Protein AF-A0A6J6NMD0-F1 (afdb_monomer_lite)

Organism: NCBI:txid449393

pLDDT: mean 87.48, std 11.63, range [45.38, 97.44]

Radius of gyration: 13.89 Å; chains: 1; bounding box: 29×20×45 Å

Structure (mmCIF, N/CA/C/O backbone):
data_AF-A0A6J6NMD0-F1
#
_entry.id   AF-A0A6J6NMD0-F1
#
loop_
_atom_site.group_PDB
_atom_site.id
_atom_site.type_symbol
_atom_site.label_atom_id
_atom_site.label_alt_id
_atom_site.label_comp_id
_atom_site.label_asym_id
_atom_site.label_entity_id
_atom_site.label_seq_id
_atom_site.pdbx_PDB_ins_code
_atom_site.Cartn_x
_atom_site.Cartn_y
_atom_site.Cartn_z
_atom_site.occupancy
_atom_site.B_iso_or_equiv
_ato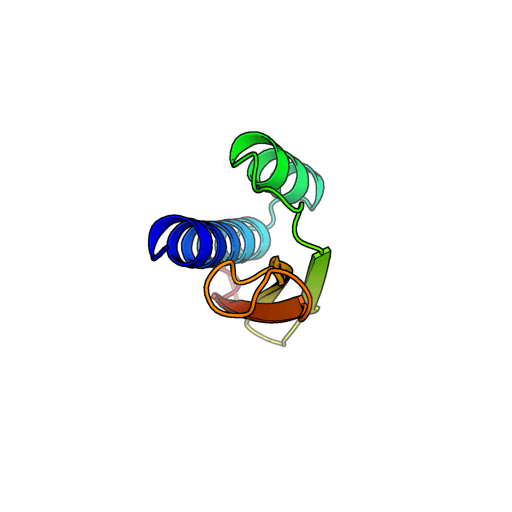m_site.auth_seq_id
_atom_site.auth_comp_id
_atom_site.auth_asym_id
_atom_site.auth_atom_id
_atom_site.pdbx_PDB_model_num
ATOM 1 N N . MET A 1 1 ? 15.298 -9.350 -10.893 1.00 45.38 1 MET A N 1
ATOM 2 C CA . MET A 1 1 ? 13.832 -9.292 -11.120 1.00 45.38 1 MET A CA 1
ATOM 3 C C . MET A 1 1 ? 12.980 -9.727 -9.926 1.00 45.38 1 MET A C 1
ATOM 5 O O . MET A 1 1 ? 11.818 -9.357 -9.907 1.00 45.38 1 MET A O 1
ATOM 9 N N . GLN A 1 2 ? 13.502 -10.435 -8.912 1.00 52.12 2 GLN A N 1
ATOM 10 C CA . GLN A 1 2 ? 12.711 -10.729 -7.702 1.00 52.12 2 GLN A CA 1
ATOM 11 C C . GLN A 1 2 ? 12.569 -9.539 -6.726 1.00 52.12 2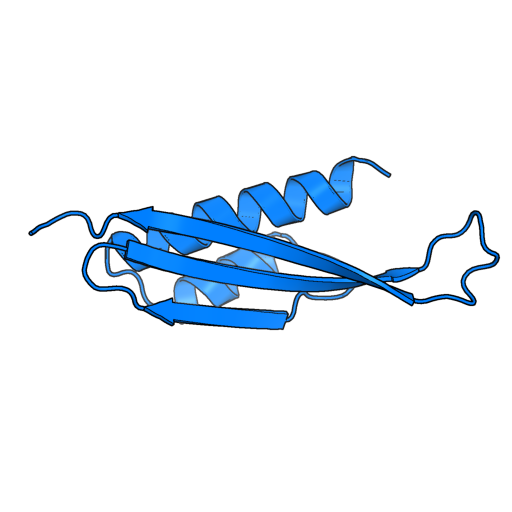 GLN A C 1
ATOM 13 O O . GLN A 1 2 ? 11.609 -9.509 -5.963 1.00 52.12 2 GLN A O 1
ATOM 18 N N . SER A 1 3 ? 13.451 -8.529 -6.783 1.00 63.25 3 SER A N 1
ATOM 19 C CA . SER A 1 3 ? 13.471 -7.424 -5.805 1.00 63.25 3 SER A CA 1
ATOM 20 C C . SER A 1 3 ? 12.223 -6.535 -5.834 1.00 63.25 3 SER A C 1
ATOM 22 O O . SER A 1 3 ? 11.680 -6.248 -4.776 1.00 63.25 3 SER A O 1
ATOM 24 N N . ASN A 1 4 ? 11.717 -6.141 -7.012 1.00 75.69 4 ASN A N 1
ATOM 25 C CA . ASN A 1 4 ? 10.566 -5.224 -7.085 1.00 75.69 4 ASN A CA 1
ATOM 26 C C . ASN A 1 4 ? 9.257 -5.879 -6.643 1.00 75.69 4 ASN A C 1
ATOM 28 O O . ASN A 1 4 ? 8.412 -5.217 -6.049 1.00 75.69 4 ASN A O 1
ATOM 32 N N . ARG A 1 5 ? 9.080 -7.181 -6.906 1.00 82.50 5 ARG A N 1
ATOM 33 C CA . ARG A 1 5 ? 7.897 -7.906 -6.431 1.00 82.50 5 ARG A CA 1
ATOM 34 C C . ARG A 1 5 ? 7.942 -8.093 -4.917 1.00 82.50 5 ARG A C 1
ATOM 36 O O . ARG A 1 5 ? 6.939 -7.850 -4.263 1.00 82.50 5 ARG A O 1
ATOM 43 N N . MET A 1 6 ? 9.098 -8.468 -4.368 1.00 87.50 6 MET A N 1
ATOM 44 C CA . MET A 1 6 ? 9.277 -8.567 -2.915 1.00 87.50 6 MET A CA 1
ATOM 45 C C . MET A 1 6 ? 9.050 -7.223 -2.223 1.00 87.50 6 MET A C 1
ATOM 47 O O . MET A 1 6 ? 8.328 -7.168 -1.236 1.00 87.50 6 MET A O 1
ATOM 51 N N . ALA A 1 7 ? 9.563 -6.131 -2.791 1.00 89.81 7 ALA A N 1
ATOM 52 C CA . ALA A 1 7 ? 9.341 -4.794 -2.255 1.00 89.81 7 ALA A CA 1
ATOM 53 C C . ALA A 1 7 ? 7.857 -4.382 -2.267 1.00 89.81 7 ALA A C 1
ATOM 55 O O . ALA A 1 7 ? 7.409 -3.741 -1.321 1.00 89.81 7 ALA A O 1
ATOM 56 N N . LEU A 1 8 ? 7.094 -4.781 -3.293 1.00 91.94 8 LEU A N 1
ATOM 57 C CA . LEU A 1 8 ? 5.645 -4.563 -3.353 1.00 91.94 8 LEU A CA 1
ATOM 58 C C . LEU A 1 8 ? 4.895 -5.385 -2.290 1.00 91.94 8 LEU A C 1
ATOM 60 O O . LEU A 1 8 ? 3.987 -4.865 -1.649 1.00 91.94 8 LEU A O 1
ATOM 64 N N . ILE A 1 9 ? 5.294 -6.646 -2.082 1.00 93.00 9 ILE A N 1
ATOM 65 C CA . ILE A 1 9 ? 4.740 -7.531 -1.042 1.00 93.00 9 ILE A CA 1
ATOM 66 C C . ILE A 1 9 ? 4.975 -6.948 0.348 1.00 93.00 9 ILE A C 1
ATOM 68 O O . ILE A 1 9 ? 4.047 -6.866 1.151 1.00 93.00 9 ILE A O 1
ATOM 72 N N . GLU A 1 10 ? 6.206 -6.527 0.627 1.00 93.94 10 GLU A N 1
ATOM 73 C CA . GLU A 1 10 ? 6.578 -5.930 1.907 1.00 93.94 10 GLU A CA 1
ATOM 74 C C . GLU A 1 10 ? 5.796 -4.643 2.167 1.00 93.94 10 GLU A C 1
ATOM 76 O O . 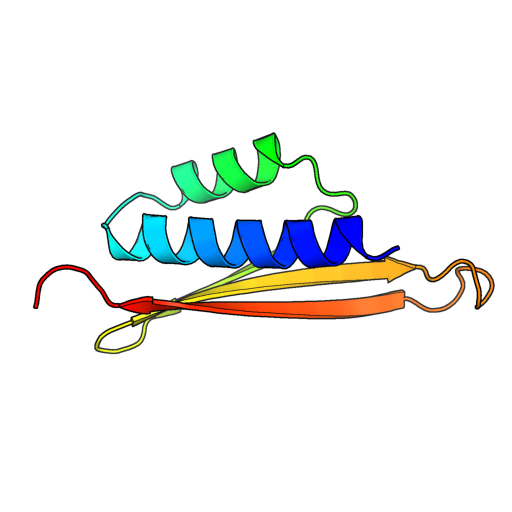GLU A 1 10 ? 5.193 -4.515 3.229 1.00 93.94 10 GLU A O 1
ATOM 81 N N . LEU A 1 11 ? 5.719 -3.752 1.173 1.00 95.38 11 LEU A N 1
ATOM 82 C CA . LEU A 1 11 ? 4.964 -2.503 1.266 1.00 95.38 11 LEU A CA 1
ATOM 83 C C . LEU A 1 11 ? 3.467 -2.753 1.499 1.00 95.38 11 LEU A C 1
ATOM 85 O O . LEU A 1 11 ? 2.861 -2.115 2.357 1.00 95.38 11 LEU A O 1
ATOM 89 N N . ALA A 1 12 ? 2.869 -3.709 0.781 1.00 95.88 12 ALA A N 1
ATOM 90 C CA . ALA A 1 12 ? 1.468 -4.072 0.976 1.00 95.88 12 ALA A CA 1
ATOM 91 C C . ALA A 1 12 ? 1.223 -4.615 2.395 1.00 95.88 12 ALA A C 1
ATOM 93 O O . ALA A 1 12 ? 0.244 -4.249 3.045 1.00 95.88 12 ALA A O 1
ATOM 94 N N . ALA A 1 13 ? 2.117 -5.470 2.899 1.00 95.94 13 ALA A N 1
ATOM 95 C CA . ALA A 1 13 ? 1.998 -6.050 4.233 1.00 95.94 13 ALA A CA 1
ATOM 96 C C . ALA A 1 13 ? 2.207 -5.011 5.344 1.00 95.94 13 ALA A C 1
ATOM 98 O O . ALA A 1 13 ? 1.505 -5.039 6.357 1.00 95.94 13 ALA A O 1
ATOM 99 N N . GLU A 1 14 ? 3.165 -4.105 5.174 1.00 96.19 14 GLU A N 1
ATOM 100 C CA . GLU A 1 14 ? 3.437 -3.015 6.107 1.00 96.19 14 GLU A CA 1
ATOM 101 C C . GLU A 1 14 ? 2.277 -2.019 6.153 1.00 96.19 14 GLU A C 1
ATOM 103 O O . GLU A 1 14 ? 1.730 -1.778 7.231 1.00 96.19 14 GLU A O 1
ATOM 108 N N . GLY A 1 15 ? 1.825 -1.547 4.988 1.00 96.38 15 GLY A N 1
ATOM 109 C CA . GLY A 1 15 ? 0.694 -0.633 4.868 1.00 96.38 15 GLY A CA 1
ATOM 110 C C . GLY A 1 15 ? -0.608 -1.225 5.411 1.00 96.38 15 GLY A C 1
ATOM 111 O O . GLY A 1 15 ? -1.310 -0.570 6.177 1.00 96.38 15 GLY A O 1
ATOM 112 N N . ALA A 1 16 ? -0.906 -2.498 5.117 1.00 96.44 16 ALA A N 1
ATOM 113 C CA . ALA A 1 16 ? -2.077 -3.171 5.684 1.00 96.44 16 ALA A CA 1
ATOM 114 C C . ALA A 1 16 ? -2.037 -3.195 7.221 1.00 96.44 16 ALA A C 1
ATOM 116 O O . ALA A 1 16 ? -3.050 -2.940 7.873 1.00 96.44 16 ALA A O 1
ATOM 117 N N . ARG A 1 17 ? -0.870 -3.478 7.818 1.00 95.25 17 ARG A N 1
ATOM 118 C CA . ARG A 1 17 ? -0.703 -3.4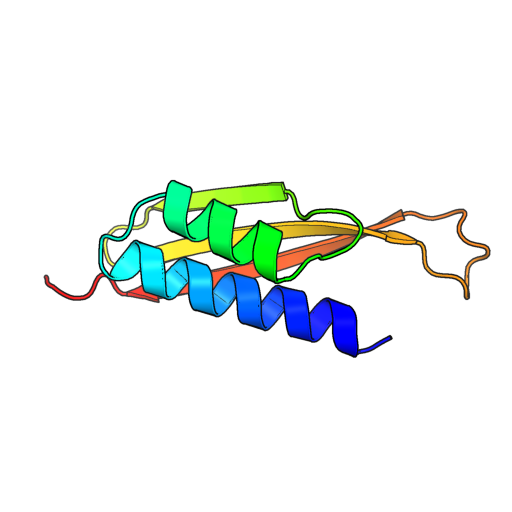93 9.281 1.00 95.25 17 ARG A CA 1
ATOM 119 C C . ARG A 1 17 ? -0.803 -2.098 9.888 1.00 95.25 17 ARG A C 1
ATOM 121 O O . ARG A 1 17 ? -1.425 -1.979 10.937 1.00 95.25 17 ARG A O 1
ATOM 128 N N . ALA A 1 18 ? -0.214 -1.083 9.258 1.00 95.31 18 ALA A N 1
ATOM 129 C CA . ALA A 1 18 ? -0.329 0.316 9.674 1.00 95.31 18 ALA A CA 1
ATOM 130 C C . ALA A 1 18 ? -1.799 0.742 9.762 1.00 95.31 18 ALA A C 1
ATOM 132 O O . ALA A 1 18 ? -2.286 1.125 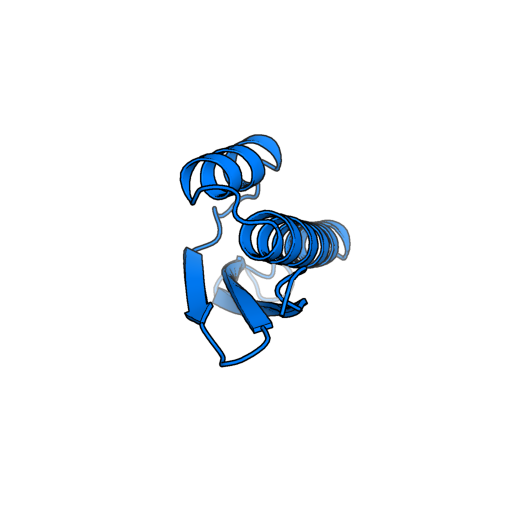10.826 1.00 95.31 18 ALA A O 1
ATOM 133 N N . LEU A 1 19 ? -2.549 0.529 8.682 1.00 95.00 19 LEU A N 1
ATOM 134 C CA . LEU A 1 19 ? -3.975 0.842 8.638 1.00 95.00 19 LEU A CA 1
ATOM 135 C C . LEU A 1 19 ? -4.777 0.037 9.667 1.00 95.00 19 LEU A C 1
ATOM 137 O O . LEU A 1 19 ? -5.656 0.572 10.336 1.00 95.00 19 LEU A O 1
ATOM 141 N N . ALA A 1 20 ? -4.455 -1.244 9.858 1.00 93.81 20 ALA A N 1
ATOM 142 C CA . ALA A 1 20 ? -5.115 -2.082 10.858 1.00 93.81 20 ALA A CA 1
ATOM 143 C C . ALA A 1 20 ? -4.816 -1.687 12.320 1.00 93.81 20 ALA A C 1
ATOM 145 O O . ALA A 1 20 ? -5.534 -2.136 13.219 1.00 93.81 20 ALA A O 1
ATOM 146 N N . ARG A 1 21 ? -3.789 -0.858 12.563 1.00 92.69 21 ARG A N 1
ATOM 147 C CA . ARG A 1 21 ? -3.515 -0.195 13.852 1.00 92.69 21 ARG A CA 1
ATOM 148 C C . ARG A 1 21 ? -4.222 1.159 13.997 1.00 92.69 21 ARG A C 1
ATOM 150 O O . ARG A 1 21 ? -4.140 1.755 15.066 1.00 92.69 21 ARG A O 1
ATOM 157 N N . GLY A 1 22 ? -4.921 1.626 12.962 1.00 92.19 22 GLY A N 1
ATOM 158 C CA . GLY A 1 22 ? -5.599 2.923 12.946 1.00 92.19 22 GLY A CA 1
ATOM 159 C C . GLY A 1 22 ? -4.730 4.085 12.458 1.00 92.19 22 GLY A C 1
ATOM 160 O O . GLY A 1 22 ? -5.087 5.234 12.701 1.00 92.19 22 GLY A O 1
ATOM 161 N N . GLU A 1 23 ? -3.601 3.812 11.797 1.00 94.12 23 GLU A N 1
ATOM 162 C CA . GLU A 1 23 ? -2.816 4.856 11.124 1.00 94.12 23 GLU A CA 1
ATOM 163 C C . GLU A 1 23 ? -3.575 5.415 9.907 1.00 94.12 23 GLU A C 1
ATOM 165 O O . GLU A 1 23 ? -4.470 4.761 9.363 1.00 94.12 23 GLU A O 1
ATOM 170 N N . THR A 1 24 ? -3.244 6.643 9.497 1.00 93.19 24 THR A N 1
ATOM 171 C CA . THR A 1 24 ? -3.938 7.342 8.406 1.00 93.19 24 THR A CA 1
ATOM 172 C C . THR A 1 24 ? -3.436 6.903 7.031 1.00 93.19 24 THR A C 1
ATOM 174 O O . THR A 1 24 ? -2.357 6.325 6.884 1.00 93.19 24 THR A O 1
ATOM 177 N N . GLU A 1 25 ? -4.211 7.214 5.992 1.00 93.00 25 GLU A N 1
ATOM 178 C CA . GLU A 1 25 ? -3.785 7.007 4.603 1.00 93.00 25 GLU A CA 1
ATOM 179 C C . GLU A 1 25 ? -2.532 7.829 4.250 1.00 93.00 25 GLU A C 1
ATOM 181 O O . GLU A 1 25 ? -1.727 7.380 3.443 1.00 93.00 25 GLU A O 1
ATOM 186 N N . GLU A 1 26 ? -2.287 8.959 4.921 1.00 95.25 26 GLU A N 1
ATOM 187 C CA . GLU A 1 26 ? -1.073 9.772 4.731 1.00 95.25 26 GLU A CA 1
ATOM 188 C C . GLU A 1 26 ? 0.198 9.001 5.130 1.00 95.25 26 GLU A C 1
ATOM 190 O O . GLU A 1 26 ? 1.252 9.138 4.501 1.00 95.25 26 GLU A O 1
ATOM 195 N N . VAL A 1 27 ? 0.109 8.141 6.152 1.00 94.94 27 VAL A N 1
ATOM 196 C CA . VAL A 1 27 ? 1.220 7.256 6.529 1.00 94.94 27 VAL A CA 1
ATOM 197 C C . VAL A 1 27 ? 1.467 6.223 5.435 1.00 94.94 27 VAL A C 1
ATOM 199 O O . VAL A 1 27 ? 2.615 5.979 5.067 1.00 94.94 27 VAL A O 1
ATOM 202 N N . LEU A 1 28 ? 0.403 5.659 4.856 1.00 94.88 28 LEU A N 1
ATOM 203 C CA . LEU A 1 28 ? 0.525 4.762 3.709 1.00 94.88 28 LEU A CA 1
ATOM 204 C C . LEU A 1 28 ? 1.165 5.469 2.502 1.00 94.88 28 LEU A C 1
ATOM 206 O O . LEU A 1 28 ? 2.043 4.895 1.859 1.00 94.88 28 LEU A O 1
ATOM 210 N N . GLU A 1 29 ? 0.767 6.704 2.199 1.00 94.25 29 GLU A N 1
ATOM 211 C CA . GLU A 1 29 ? 1.378 7.496 1.127 1.00 94.25 29 GLU A CA 1
ATOM 212 C C . GLU A 1 29 ? 2.872 7.727 1.371 1.00 94.25 29 GLU A C 1
ATOM 214 O O . GLU A 1 29 ? 3.675 7.552 0.453 1.00 94.25 29 GLU A O 1
ATOM 219 N N . THR A 1 30 ? 3.254 8.038 2.612 1.00 95.44 30 THR A N 1
ATOM 220 C CA . THR A 1 30 ? 4.661 8.202 3.009 1.00 95.44 30 THR A CA 1
ATOM 221 C C . THR A 1 30 ? 5.443 6.906 2.791 1.00 95.44 30 THR A C 1
ATOM 223 O O . THR A 1 30 ? 6.478 6.920 2.130 1.00 95.44 30 THR A O 1
ATOM 226 N N . LEU A 1 31 ? 4.904 5.759 3.224 1.00 94.19 31 LEU A N 1
ATOM 227 C CA . LEU A 1 31 ? 5.521 4.445 2.996 1.00 94.19 31 LEU A CA 1
ATOM 228 C C . LEU A 1 31 ? 5.718 4.142 1.500 1.00 94.19 31 LEU A C 1
ATOM 230 O O . LEU A 1 31 ? 6.744 3.588 1.097 1.00 94.19 31 LEU A O 1
ATOM 234 N N . ILE A 1 32 ? 4.747 4.505 0.656 1.00 92.81 32 ILE A N 1
ATOM 235 C CA . ILE A 1 32 ? 4.835 4.317 -0.799 1.00 92.81 32 ILE A CA 1
ATOM 236 C C . ILE A 1 32 ? 5.924 5.210 -1.402 1.00 92.81 32 ILE A C 1
ATOM 238 O O . ILE A 1 32 ? 6.681 4.749 -2.263 1.00 92.81 32 ILE A O 1
ATOM 242 N N . GLN A 1 33 ? 6.006 6.470 -0.967 1.00 92.75 33 GLN A N 1
ATOM 243 C CA . GLN A 1 33 ? 7.023 7.418 -1.424 1.00 92.75 33 GLN A CA 1
ATOM 244 C C . GLN A 1 33 ? 8.429 6.979 -0.997 1.00 92.75 33 GLN A C 1
ATOM 246 O O . GLN A 1 33 ? 9.323 6.917 -1.843 1.00 92.75 33 GLN A O 1
ATOM 251 N N . ASP A 1 34 ? 8.601 6.573 0.261 1.00 92.75 34 ASP A N 1
ATOM 252 C CA . ASP A 1 34 ? 9.877 6.115 0.821 1.00 92.75 34 ASP A CA 1
ATOM 253 C C . ASP A 1 34 ? 10.407 4.860 0.120 1.00 92.75 34 ASP A C 1
ATOM 255 O O . ASP A 1 34 ? 11.617 4.694 -0.062 1.00 92.75 34 ASP A O 1
ATOM 259 N N . ARG A 1 35 ? 9.513 3.968 -0.332 1.00 90.69 35 ARG A N 1
ATOM 260 C CA . ARG A 1 35 ? 9.914 2.769 -1.084 1.00 90.69 35 ARG A CA 1
ATOM 261 C C . ARG A 1 35 ? 10.436 3.095 -2.488 1.00 90.69 35 ARG A C 1
ATOM 263 O O . ARG A 1 35 ? 11.126 2.256 -3.067 1.00 90.69 35 ARG A O 1
ATOM 270 N N . ALA A 1 36 ? 10.100 4.269 -3.036 1.00 87.62 36 ALA A N 1
ATOM 271 C CA . ALA A 1 36 ? 10.517 4.756 -4.355 1.00 87.62 36 ALA A CA 1
ATOM 272 C C . ALA A 1 36 ? 10.314 3.734 -5.499 1.00 87.62 36 ALA A C 1
ATOM 274 O O . ALA A 1 36 ? 11.132 3.613 -6.418 1.00 87.62 36 ALA A O 1
ATOM 275 N N . LEU A 1 37 ? 9.220 2.964 -5.445 1.00 86.62 37 LEU A N 1
ATOM 276 C CA . LEU A 1 37 ? 8.907 1.964 -6.468 1.00 86.62 37 LEU A CA 1
ATOM 277 C C . LEU A 1 37 ? 8.606 2.638 -7.810 1.00 86.62 37 LEU A C 1
ATOM 279 O O . LEU A 1 37 ? 7.849 3.602 -7.884 1.00 86.62 37 LEU A O 1
ATOM 283 N N . THR A 1 38 ? 9.197 2.102 -8.880 1.00 84.75 38 THR A N 1
ATOM 284 C CA . THR A 1 38 ? 8.954 2.553 -10.254 1.00 84.75 38 THR A CA 1
ATOM 285 C C . THR A 1 38 ? 8.479 1.373 -11.111 1.00 84.75 38 THR A C 1
ATOM 287 O O . THR A 1 38 ? 9.224 0.395 -11.249 1.00 84.75 38 THR A O 1
ATOM 290 N N . PRO A 1 39 ? 7.281 1.451 -11.719 1.00 86.50 39 PRO A N 1
ATOM 291 C CA . PRO A 1 39 ? 6.306 2.541 -11.591 1.00 86.50 39 PRO A CA 1
ATOM 292 C C . PRO A 1 39 ? 5.686 2.610 -10.186 1.00 86.50 39 PRO A C 1
ATOM 294 O O . PRO A 1 39 ? 5.679 1.619 -9.457 1.00 86.50 39 PRO A O 1
ATOM 297 N N . GLN A 1 40 ? 5.165 3.785 -9.822 1.00 89.88 40 GLN A N 1
ATOM 298 C CA . GLN A 1 40 ? 4.489 3.962 -8.540 1.00 89.88 40 GLN A CA 1
ATOM 299 C C . GLN A 1 40 ? 3.219 3.092 -8.510 1.00 89.88 40 GLN A C 1
ATOM 301 O O . GLN A 1 40 ? 2.453 3.109 -9.481 1.00 89.88 40 GLN A O 1
ATOM 306 N N . PRO A 1 41 ? 3.001 2.297 -7.448 1.00 92.88 41 PRO A N 1
ATOM 307 C CA . PRO A 1 41 ? 1.859 1.401 -7.385 1.00 92.88 41 PRO A CA 1
ATOM 308 C C . PRO A 1 41 ? 0.560 2.173 -7.142 1.00 92.88 41 PRO A C 1
ATOM 310 O O . PRO A 1 41 ? 0.522 3.133 -6.376 1.00 92.88 41 PRO A O 1
ATOM 313 N N . GLN A 1 42 ? -0.524 1.710 -7.757 1.00 93.56 42 GLN A N 1
ATOM 314 C CA . GLN A 1 42 ? -1.876 2.157 -7.438 1.00 93.56 42 GLN A CA 1
ATOM 315 C C . GLN A 1 42 ? -2.366 1.444 -6.180 1.00 93.56 42 GLN A C 1
ATOM 317 O O . GLN A 1 42 ? -2.150 0.238 -6.029 1.00 93.56 42 GLN A O 1
ATOM 322 N N . THR A 1 43 ? -3.056 2.178 -5.313 1.00 94.88 43 THR A N 1
ATOM 323 C CA . THR A 1 43 ? -3.588 1.691 -4.041 1.00 94.88 43 THR A CA 1
ATOM 324 C C . THR A 1 43 ? -5.096 1.479 -4.117 1.00 94.88 43 THR A C 1
ATOM 326 O O . THR A 1 43 ? -5.831 2.246 -4.738 1.00 94.88 43 THR A O 1
ATOM 329 N N . LYS A 1 44 ? -5.580 0.436 -3.447 1.00 96.25 44 LYS A N 1
ATOM 330 C CA . LYS A 1 44 ? -7.000 0.254 -3.143 1.00 96.25 44 LYS A CA 1
ATOM 331 C C . LYS A 1 44 ? -7.138 -0.339 -1.748 1.00 96.25 44 LYS A C 1
ATOM 333 O O . LYS A 1 44 ? -6.495 -1.341 -1.433 1.00 96.25 44 LYS A O 1
ATOM 338 N N . LEU A 1 45 ? -7.996 0.270 -0.937 1.00 95.44 45 LEU A N 1
ATOM 339 C CA . LEU A 1 45 ? -8.328 -0.215 0.397 1.00 95.44 45 LEU A CA 1
ATOM 340 C C . LEU A 1 45 ? -9.626 -1.011 0.371 1.00 95.44 45 LEU A C 1
ATOM 342 O O . LEU A 1 45 ? -10.625 -0.601 -0.220 1.00 95.44 45 LEU A O 1
ATOM 346 N N . GLU A 1 46 ? -9.597 -2.168 1.018 1.00 95.75 46 GLU A N 1
ATOM 347 C CA . GLU A 1 46 ? -10.755 -3.030 1.206 1.00 95.75 46 GLU A CA 1
ATOM 348 C C . GLU A 1 46 ? -10.965 -3.234 2.705 1.00 95.75 46 GLU A C 1
ATOM 350 O O . GLU A 1 46 ? -10.148 -3.847 3.397 1.00 95.75 46 GLU A O 1
ATOM 355 N N . TYR A 1 47 ? -12.068 -2.691 3.213 1.00 92.38 47 TYR A N 1
ATOM 356 C CA . TYR A 1 47 ? -12.447 -2.817 4.612 1.00 92.38 47 TYR A CA 1
ATOM 357 C C . TYR A 1 47 ? -13.370 -4.018 4.780 1.00 92.38 47 TYR A C 1
ATOM 359 O O . TYR A 1 47 ? -14.494 -4.038 4.284 1.00 92.38 47 TYR A O 1
ATOM 367 N N . GLU A 1 48 ? -12.896 -5.012 5.518 1.00 91.69 48 GLU A N 1
ATOM 368 C CA . GLU A 1 48 ? -13.677 -6.173 5.925 1.00 91.69 48 GLU A CA 1
ATOM 369 C C . GLU A 1 48 ? -14.069 -6.031 7.405 1.00 91.69 48 GLU A C 1
ATOM 371 O O . GLU A 1 48 ? -13.610 -5.125 8.111 1.00 91.69 48 GLU A O 1
ATOM 376 N N . SER A 1 49 ? -14.932 -6.915 7.914 1.00 88.19 49 SER A N 1
ATOM 377 C CA . SER A 1 49 ? -15.431 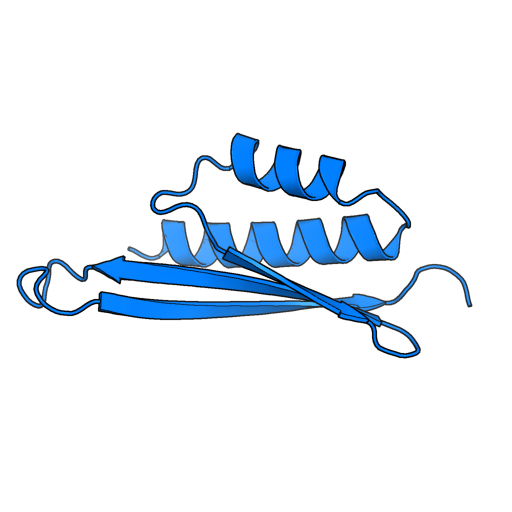-6.825 9.295 1.00 88.19 49 SER A CA 1
ATOM 378 C C . SER A 1 49 ? -14.291 -6.818 10.325 1.00 88.19 49 SER A C 1
ATOM 380 O O . SER A 1 49 ? -14.230 -5.916 11.161 1.00 88.19 49 SER A O 1
ATOM 382 N N . PHE A 1 50 ? -13.329 -7.739 10.200 1.00 90.31 50 PHE A N 1
ATOM 383 C CA . PHE A 1 50 ? -12.224 -7.924 11.158 1.00 90.31 50 PHE A CA 1
ATOM 384 C C . PHE A 1 50 ? -10.835 -7.642 10.573 1.00 90.31 50 PHE A C 1
ATOM 386 O O . PHE A 1 50 ? -9.827 -7.807 11.261 1.00 90.31 50 PHE A O 1
ATOM 393 N N . SER A 1 51 ? -10.770 -7.216 9.317 1.00 93.94 51 SER A N 1
ATOM 394 C CA . SER A 1 51 ? -9.534 -7.030 8.557 1.00 93.94 51 SER A CA 1
ATOM 395 C C . SER A 1 51 ? -9.580 -5.733 7.766 1.00 93.94 51 SER A C 1
ATOM 397 O O . SER A 1 51 ? -10.645 -5.251 7.382 1.00 93.94 51 SER A O 1
ATOM 399 N N . ILE A 1 52 ? -8.405 -5.173 7.520 1.00 94.94 52 ILE A N 1
ATOM 400 C CA . ILE A 1 52 ? -8.188 -4.181 6.473 1.00 94.94 52 ILE A CA 1
ATOM 401 C C . ILE A 1 52 ? -7.214 -4.811 5.491 1.00 94.94 52 ILE A C 1
ATOM 403 O O . ILE A 1 52 ? -6.179 -5.348 5.899 1.00 94.94 52 ILE A O 1
ATOM 407 N N . CYS A 1 53 ? -7.569 -4.785 4.214 1.00 96.81 53 CYS A N 1
ATOM 408 C CA . CYS A 1 53 ? -6.731 -5.282 3.142 1.00 96.81 53 CYS A CA 1
ATOM 409 C C . CYS A 1 53 ? -6.261 -4.117 2.277 1.00 96.81 53 CYS A C 1
ATOM 411 O O . CYS A 1 53 ? -7.061 -3.301 1.820 1.00 96.81 53 CYS A O 1
ATOM 413 N N . LEU A 1 54 ? -4.954 -4.065 2.048 1.00 97.44 54 LEU A N 1
ATOM 414 C CA . LEU A 1 54 ? -4.324 -3.157 1.107 1.00 97.44 54 LEU A CA 1
ATOM 415 C C . LEU A 1 54 ? -4.015 -3.930 -0.172 1.00 97.44 54 LEU A C 1
ATOM 417 O O . LEU A 1 54 ? -3.326 -4.955 -0.146 1.00 97.44 54 LEU A O 1
ATOM 421 N N . VAL A 1 55 ? -4.533 -3.426 -1.288 1.00 97.19 55 VAL A N 1
ATOM 422 C CA . VAL A 1 55 ? -4.215 -3.910 -2.628 1.00 97.19 55 VAL A CA 1
ATOM 423 C C . VAL A 1 55 ? -3.291 -2.900 -3.291 1.00 97.19 55 VAL A C 1
ATOM 425 O O . VAL A 1 55 ? -3.647 -1.731 -3.436 1.00 97.19 55 VAL A O 1
ATOM 428 N N . LEU A 1 56 ? -2.118 -3.365 -3.709 1.00 95.75 56 LEU A N 1
ATOM 429 C CA . LEU A 1 56 ? -1.184 -2.613 -4.534 1.00 95.75 56 LEU A CA 1
ATOM 430 C C . LEU A 1 56 ? -1.136 -3.221 -5.928 1.00 95.75 56 LEU A C 1
ATOM 432 O O . LEU A 1 56 ? -1.023 -4.439 -6.076 1.00 95.75 56 LEU A O 1
ATOM 436 N N . SER A 1 57 ? -1.188 -2.380 -6.956 1.00 93.81 57 SER A N 1
ATOM 437 C CA . SER A 1 57 ? -1.048 -2.834 -8.338 1.00 93.81 57 SER A CA 1
ATOM 438 C C . SER A 1 57 ? -0.053 -1.993 -9.124 1.00 93.81 57 SER A C 1
ATOM 440 O O . SER A 1 57 ? 0.027 -0.779 -8.956 1.00 93.81 57 SER A O 1
ATOM 442 N N . GLN A 1 58 ? 0.732 -2.645 -9.975 1.00 91.25 58 GLN A N 1
ATOM 443 C CA . GLN A 1 58 ? 1.702 -1.999 -10.854 1.00 91.25 58 GLN A CA 1
ATOM 444 C C . GLN A 1 58 ? 1.763 -2.734 -12.193 1.00 91.25 58 GLN A C 1
ATOM 446 O O . GLN A 1 58 ? 1.745 -3.962 -12.233 1.00 91.25 58 GLN A O 1
ATOM 451 N N . ASN A 1 59 ? 1.890 -1.990 -13.287 1.00 87.19 59 ASN A N 1
ATOM 452 C CA . ASN A 1 59 ? 2.144 -2.569 -14.602 1.00 87.19 59 ASN A CA 1
ATOM 453 C C . ASN A 1 59 ? 3.650 -2.571 -14.851 1.00 87.19 59 ASN A C 1
ATOM 455 O O . ASN A 1 59 ? 4.244 -1.515 -15.060 1.00 87.19 59 ASN A O 1
ATOM 459 N N . ILE A 1 60 ? 4.282 -3.744 -14.803 1.00 84.75 60 ILE A N 1
ATOM 460 C CA . ILE A 1 60 ? 5.714 -3.867 -15.089 1.00 84.75 60 ILE A CA 1
ATOM 461 C C . ILE A 1 60 ? 5.931 -4.273 -16.541 1.00 84.75 60 ILE A C 1
ATOM 463 O O . ILE A 1 60 ? 5.264 -5.165 -17.064 1.00 84.75 60 ILE A O 1
ATOM 467 N N . LYS A 1 61 ? 6.922 -3.663 -17.183 1.00 79.50 61 LYS A N 1
ATOM 468 C CA . LYS A 1 61 ? 7.406 -4.122 -18.485 1.00 79.50 61 LYS A CA 1
ATOM 469 C C . LYS A 1 61 ? 8.419 -5.229 -18.264 1.00 79.50 61 LYS A C 1
ATOM 471 O O . LYS A 1 61 ? 9.323 -5.079 -17.443 1.00 79.50 61 LYS A O 1
ATOM 476 N N . LEU A 1 62 ? 8.267 -6.341 -18.981 1.00 73.75 62 LEU A N 1
ATOM 477 C CA . LEU A 1 62 ? 9.240 -7.431 -18.964 1.00 73.75 62 LEU A CA 1
ATOM 478 C C . LEU A 1 62 ? 10.234 -7.266 -20.133 1.00 73.75 62 LEU A C 1
ATOM 480 O O . LEU A 1 62 ? 9.850 -7.467 -21.288 1.00 73.75 62 LEU A O 1
ATOM 484 N N . PRO A 1 63 ? 11.524 -6.983 -19.853 1.00 69.12 63 PRO A N 1
ATOM 485 C CA . PRO A 1 63 ? 12.584 -6.878 -20.859 1.00 69.12 63 PRO A CA 1
ATOM 486 C C . PRO A 1 63 ? 12.703 -8.099 -21.767 1.00 69.12 63 PRO A C 1
ATOM 488 O O . PRO A 1 63 ? 12.987 -7.966 -22.951 1.00 69.12 63 PRO A O 1
ATOM 491 N N . ILE A 1 64 ? 12.439 -9.290 -21.222 1.00 73.06 64 ILE A N 1
ATOM 492 C CA . ILE A 1 64 ? 12.551 -10.569 -21.938 1.00 73.06 64 ILE A CA 1
ATOM 493 C C . ILE A 1 64 ? 11.519 -10.669 -23.079 1.00 73.06 64 ILE A C 1
ATOM 495 O O . ILE A 1 64 ? 11.741 -11.385 -24.048 1.00 73.06 64 ILE A O 1
ATOM 499 N N . LEU A 1 65 ? 10.423 -9.907 -23.006 1.00 69.19 65 LEU A N 1
ATOM 500 C CA . LEU A 1 65 ? 9.371 -9.837 -24.027 1.00 69.19 65 LEU A CA 1
ATOM 501 C C . LEU A 1 65 ? 9.434 -8.524 -24.830 1.00 69.19 65 LEU A C 1
ATOM 503 O O . LEU A 1 65 ? 8.426 -8.040 -25.341 1.00 69.19 65 LEU A O 1
ATOM 507 N N . GLY A 1 66 ? 10.619 -7.909 -24.910 1.00 69.62 66 GLY A N 1
ATOM 508 C CA . GLY A 1 66 ? 10.855 -6.698 -25.698 1.00 69.62 66 GLY A CA 1
ATOM 509 C C . GLY A 1 66 ? 10.219 -5.425 -25.131 1.00 69.62 66 GLY A C 1
ATOM 510 O O . GLY A 1 66 ? 10.109 -4.442 -25.852 1.00 69.62 66 GLY A O 1
ATOM 511 N N . ASN A 1 67 ? 9.801 -5.409 -23.858 1.00 71.56 67 ASN A N 1
ATOM 512 C CA . ASN A 1 67 ? 9.107 -4.276 -23.217 1.00 71.56 67 ASN A CA 1
ATOM 513 C C . ASN A 1 67 ? 7.781 -3.850 -23.887 1.00 71.56 67 ASN A C 1
ATOM 515 O O . ASN A 1 67 ? 7.269 -2.772 -23.583 1.00 71.56 67 ASN A O 1
ATOM 519 N N . PHE A 1 68 ? 7.220 -4.671 -24.780 1.00 70.81 68 PHE A N 1
ATOM 520 C CA . PHE A 1 68 ? 5.980 -4.354 -25.501 1.00 70.81 68 PHE A CA 1
ATOM 521 C C . PHE A 1 68 ? 4.714 -4.728 -24.725 1.00 70.81 68 PHE A C 1
ATOM 523 O O . PHE A 1 68 ? 3.638 -4.231 -25.039 1.00 70.81 68 PHE A O 1
ATOM 530 N N . ILE A 1 69 ? 4.841 -5.610 -23.732 1.00 72.81 69 ILE A N 1
ATOM 531 C CA . ILE A 1 69 ? 3.717 -6.155 -22.973 1.00 72.81 69 ILE A CA 1
ATOM 532 C C . ILE A 1 69 ? 3.832 -5.677 -21.528 1.00 72.81 69 ILE A C 1
ATOM 534 O O . ILE A 1 69 ? 4.825 -5.960 -20.848 1.00 72.81 69 ILE A O 1
ATOM 538 N N . ASP A 1 70 ? 2.805 -4.961 -21.079 1.00 78.38 70 ASP A N 1
ATOM 539 C CA . ASP A 1 70 ? 2.624 -4.592 -19.682 1.00 78.38 70 ASP A CA 1
ATOM 540 C C . ASP A 1 70 ? 2.057 -5.793 -18.915 1.00 78.38 70 ASP A C 1
ATOM 542 O O . ASP A 1 70 ? 1.020 -6.352 -19.277 1.00 78.38 70 ASP A O 1
ATOM 546 N N . PHE A 1 71 ? 2.746 -6.201 -17.851 1.00 81.81 71 PHE A N 1
ATOM 547 C CA . PHE A 1 71 ? 2.302 -7.265 -16.960 1.00 81.81 71 PHE A CA 1
ATOM 548 C C . PHE A 1 71 ? 1.720 -6.657 -15.685 1.00 81.81 71 PHE A C 1
ATOM 550 O O . PHE A 1 71 ? 2.473 -6.049 -14.915 1.00 81.81 71 PHE A O 1
ATOM 557 N N . PRO A 1 72 ? 0.410 -6.828 -15.428 1.00 83.88 72 PRO A N 1
ATOM 558 C CA . PRO A 1 72 ? -0.187 -6.370 -14.189 1.00 83.88 72 PRO A CA 1
ATOM 559 C C . PRO A 1 72 ? 0.302 -7.256 -13.042 1.00 83.88 72 PRO A C 1
ATOM 561 O O . PRO A 1 72 ? 0.037 -8.457 -12.992 1.00 83.88 72 PRO A O 1
ATOM 564 N N . VAL A 1 73 ? 1.028 -6.656 -12.108 1.00 88.75 73 VAL A N 1
ATOM 565 C CA . VAL A 1 73 ? 1.357 -7.259 -10.819 1.00 88.75 73 VAL A CA 1
ATOM 566 C C . VAL A 1 73 ? 0.386 -6.690 -9.810 1.00 88.75 73 VAL A C 1
ATOM 568 O O . VAL A 1 73 ? 0.341 -5.480 -9.607 1.00 88.75 73 VAL A O 1
ATOM 571 N N . LEU A 1 74 ? -0.371 -7.576 -9.178 1.00 92.81 74 LEU A N 1
ATOM 572 C CA . LEU A 1 74 ? -1.296 -7.240 -8.111 1.00 92.81 74 LEU A CA 1
ATOM 573 C C . LEU A 1 74 ? -0.867 -7.976 -6.853 1.00 92.81 74 LEU A C 1
ATOM 575 O O . LEU A 1 74 ? -0.580 -9.172 -6.895 1.00 92.81 74 LEU A O 1
ATOM 579 N N . GLU A 1 75 ? -0.846 -7.250 -5.748 1.00 94.81 75 GLU A N 1
ATOM 580 C CA . GLU A 1 75 ? -0.498 -7.780 -4.446 1.00 94.81 75 GLU A CA 1
ATOM 581 C C . GLU A 1 75 ? -1.538 -7.339 -3.424 1.00 94.81 75 GLU A C 1
ATOM 583 O O . GLU A 1 75 ? -1.840 -6.153 -3.309 1.00 94.81 75 GLU A O 1
ATOM 588 N N . ARG A 1 76 ? -2.111 -8.303 -2.702 1.00 96.25 76 ARG A N 1
ATOM 589 C CA . ARG A 1 76 ? -3.167 -8.066 -1.717 1.00 96.25 76 ARG A CA 1
ATOM 590 C C . ARG A 1 76 ? -2.724 -8.622 -0.381 1.00 96.25 76 ARG A C 1
ATOM 592 O O . ARG A 1 76 ? -2.560 -9.830 -0.241 1.00 96.25 76 ARG A O 1
ATOM 599 N N . GLN A 1 77 ? -2.596 -7.744 0.604 1.00 97.19 77 GLN A N 1
ATOM 600 C CA . GLN A 1 77 ? -2.208 -8.113 1.959 1.00 97.19 77 GLN A CA 1
ATOM 601 C C . GLN A 1 77 ? -3.253 -7.624 2.950 1.00 97.19 77 GLN A C 1
ATOM 603 O O . GLN A 1 77 ? -3.720 -6.493 2.864 1.00 97.19 77 GLN A O 1
ATOM 608 N N . CYS A 1 78 ? -3.628 -8.492 3.885 1.00 96.19 78 CYS A N 1
ATOM 609 C CA . CYS A 1 78 ? -4.644 -8.209 4.889 1.00 96.19 78 CYS A CA 1
ATOM 610 C C . CYS A 1 78 ? -4.039 -8.272 6.283 1.00 96.19 78 CYS A C 1
ATOM 612 O O . CYS A 1 78 ? -3.278 -9.186 6.603 1.00 96.19 78 CYS A O 1
ATOM 614 N N . ALA A 1 79 ? -4.438 -7.338 7.136 1.00 95.81 79 ALA A N 1
ATOM 615 C CA . ALA A 1 79 ? -4.114 -7.358 8.551 1.00 95.81 79 ALA A CA 1
ATOM 616 C C . ALA A 1 79 ? -5.396 -7.280 9.380 1.00 95.81 79 ALA A C 1
ATOM 618 O O . ALA A 1 79 ? -6.350 -6.587 9.021 1.00 95.81 79 ALA A O 1
ATOM 619 N N . ARG A 1 80 ? -5.428 -8.019 10.494 1.00 93.62 80 ARG A N 1
ATOM 620 C CA . ARG A 1 80 ? -6.539 -7.951 11.447 1.00 93.62 80 ARG A CA 1
ATOM 621 C C . ARG A 1 80 ? -6.526 -6.613 12.171 1.00 93.62 80 ARG A C 1
ATOM 623 O O . ARG A 1 80 ? -5.468 -6.186 12.631 1.00 93.62 80 ARG A O 1
ATOM 630 N N . LYS A 1 81 ? -7.704 -6.007 12.322 1.00 86.94 81 LYS A N 1
ATOM 631 C CA . LYS A 1 81 ? -7.891 -4.812 13.152 1.00 86.94 81 LYS A CA 1
ATOM 632 C C . LYS A 1 81 ? -7.488 -5.171 14.580 1.00 86.94 81 LYS A C 1
ATOM 634 O O . LYS A 1 81 ? -8.073 -6.074 15.179 1.00 86.94 81 LYS A O 1
ATOM 639 N N . SER A 1 82 ? -6.440 -4.536 15.090 1.00 70.06 82 SER A N 1
ATOM 640 C CA . SER A 1 82 ? -5.951 -4.811 16.442 1.00 70.06 82 SER A CA 1
ATOM 641 C C . SER A 1 82 ? -6.878 -4.105 17.431 1.00 70.06 82 SER A C 1
ATOM 643 O O . SER A 1 82 ? -6.689 -2.925 17.694 1.00 70.06 82 SER A O 1
ATOM 645 N N . GLY A 1 83 ? -7.908 -4.800 17.924 1.00 61.03 83 GLY A N 1
ATOM 646 C CA . GLY A 1 83 ? -8.847 -4.257 18.915 1.00 61.03 83 GLY A CA 1
ATOM 647 C C . GLY A 1 83 ? -10.324 -4.405 18.546 1.00 61.03 83 GLY A C 1
ATOM 648 O O . GLY A 1 83 ? -11.003 -3.404 18.332 1.00 61.03 83 GLY A O 1
ATOM 649 N N . LEU A 1 84 ? -10.819 -5.645 18.504 1.00 47.69 84 LEU A N 1
ATOM 650 C CA . LEU A 1 84 ? -12.230 -5.960 18.754 1.00 47.69 84 LEU A CA 1
ATOM 651 C C . LEU A 1 84 ? -12.307 -6.863 19.982 1.00 47.69 84 LEU A C 1
ATOM 653 O O . LEU A 1 84 ? -11.521 -7.839 20.015 1.00 47.69 84 LEU A O 1
#

Foldseek 3Di:
DVVLLVLVQVLQQVLQVCVLAVHDVVVSVVSQVVSVRVPRWDWDWDDDPFKIKIKTWDFDQDVVVVSPDTDIDIHIHIDGNPDD

Secondary structure (DSSP, 8-state):
-HHHHHHHHHHHHHHHHHHHTT--HHHHHHHHHHHT-SSPPEEEEEE-SSEEEEEEEEEEE-GGGTT-SEEEEEEEEEEE-S--

Sequence (84 aa):
MQSNRMALIELAAEGARALARGETEEVLETLIQDRALTPQPQTKLEYESFSICLVLSQNIKLPILGNFIDFPVLERQCARKSGL